Protein AF-A0A7J3F2A2-F1 (afdb_monomer_lite)

Sequence (71 aa):
MKIGEIDKTISEMTLEEKACFVVGVGIPGMFGNPPSRVPGAAGETRSIERFGIPSAVFADGPAGLRINPIR

pLDDT: mean 93.95, std 8.52, range [57.84, 98.31]

Secondary structure (DSSP, 8-state):
--HHHHHHHHHHS-HHHHHHHTSB--STTSTTPPPPSSTT-SEEBPPBGGGTBPPPEE---TTS--S----

Radius of gyration: 14.74 Å; chains: 1; bounding box: 38×27×36 Å

Structure (mmCIF, N/CA/C/O backbone):
data_AF-A0A7J3F2A2-F1
#
_entry.id   AF-A0A7J3F2A2-F1
#
loop_
_atom_site.group_PDB
_atom_site.id
_atom_site.type_symbol
_atom_site.label_atom_id
_atom_site.label_alt_id
_atom_site.label_comp_id
_atom_site.label_asym_id
_atom_site.label_entity_id
_atom_site.label_seq_id
_atom_site.pdbx_PDB_ins_code
_atom_site.Cartn_x
_atom_site.Cartn_y
_atom_site.Cartn_z
_atom_site.occupancy
_atom_site.B_iso_or_equiv
_atom_site.auth_seq_id
_atom_site.auth_comp_id
_atom_site.auth_asym_id
_atom_site.auth_atom_id
_atom_site.pdbx_PDB_model_num
ATOM 1 N N . MET A 1 1 ? -10.080 -14.315 5.048 1.00 58.25 1 MET A N 1
ATOM 2 C CA . MET A 1 1 ? -10.839 -13.297 5.791 1.00 58.25 1 MET A CA 1
ATOM 3 C C . MET A 1 1 ? -12.302 -13.469 5.429 1.00 58.25 1 MET A C 1
ATOM 5 O O . MET A 1 1 ? -12.627 -13.427 4.246 1.00 58.25 1 MET A O 1
ATOM 9 N N . LYS A 1 2 ? -13.162 -13.798 6.390 1.00 62.59 2 LYS A N 1
ATOM 10 C CA . LYS A 1 2 ? -14.615 -13.853 6.156 1.00 62.59 2 LYS A CA 1
ATOM 11 C C . LYS A 1 2 ? -15.144 -12.416 6.093 1.00 62.59 2 LYS A C 1
ATOM 13 O O . LYS A 1 2 ? -14.597 -11.553 6.764 1.00 62.59 2 LYS A O 1
ATOM 18 N N . ILE A 1 3 ? -16.205 -12.149 5.330 1.00 57.84 3 ILE A N 1
ATOM 19 C CA . ILE A 1 3 ? -16.776 -10.791 5.182 1.00 57.84 3 ILE A CA 1
ATOM 20 C C . ILE A 1 3 ? -17.041 -10.117 6.544 1.00 57.84 3 ILE A C 1
ATOM 22 O O . ILE A 1 3 ? -16.639 -8.978 6.742 1.00 57.84 3 ILE A O 1
ATOM 26 N N . GLY A 1 4 ? -17.569 -10.856 7.528 1.00 67.31 4 GLY A N 1
ATOM 27 C CA . GLY A 1 4 ? -17.799 -10.327 8.881 1.00 67.31 4 GLY A CA 1
ATOM 28 C C . GLY A 1 4 ? -16.536 -9.967 9.682 1.00 67.31 4 GLY A C 1
ATOM 29 O O . GLY A 1 4 ? -16.634 -9.255 10.676 1.00 67.31 4 GLY A O 1
ATOM 30 N N . GLU A 1 5 ? -15.348 -10.423 9.275 1.00 86.31 5 GLU A N 1
ATOM 31 C CA . GLU A 1 5 ? -14.081 -10.012 9.900 1.00 86.31 5 GLU A CA 1
ATOM 32 C C . GLU A 1 5 ? -13.643 -8.626 9.411 1.00 86.31 5 GLU A C 1
ATOM 34 O O . GLU A 1 5 ? -13.075 -7.869 10.190 1.00 86.31 5 GLU A O 1
ATOM 39 N N . ILE A 1 6 ? -13.951 -8.264 8.159 1.00 92.56 6 ILE A N 1
ATOM 40 C CA . ILE A 1 6 ? -13.588 -6.959 7.583 1.00 92.56 6 ILE A CA 1
ATOM 41 C C . ILE A 1 6 ? -14.361 -5.843 8.282 1.00 92.56 6 ILE A C 1
ATOM 43 O O . ILE A 1 6 ? -13.753 -4.889 8.766 1.00 92.56 6 ILE A O 1
ATOM 47 N N . ASP A 1 7 ? -15.685 -5.984 8.382 1.00 94.62 7 ASP A N 1
ATOM 48 C CA . ASP A 1 7 ? -16.544 -4.973 9.006 1.00 94.62 7 ASP A CA 1
ATOM 49 C C . ASP A 1 7 ? -16.151 -4.736 10.467 1.00 94.62 7 ASP A C 1
ATOM 51 O O . ASP A 1 7 ? -16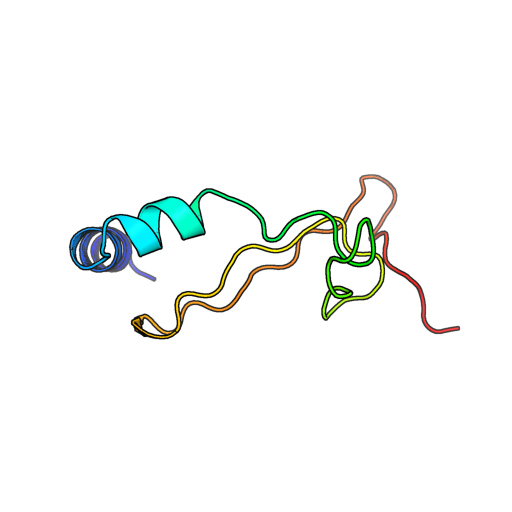.050 -3.591 10.913 1.00 94.62 7 ASP A O 1
ATOM 55 N N . LYS A 1 8 ? -15.840 -5.818 11.195 1.00 94.19 8 LYS A N 1
ATOM 56 C CA . LYS A 1 8 ? -15.334 -5.736 12.566 1.00 94.19 8 LYS A CA 1
ATOM 57 C C . LYS A 1 8 ? -14.020 -4.954 12.626 1.00 94.19 8 LYS A C 1
ATOM 59 O O . LYS A 1 8 ? -13.939 -3.983 13.376 1.00 94.19 8 LYS A O 1
ATOM 64 N N . THR A 1 9 ? -13.026 -5.310 11.812 1.00 94.19 9 THR A N 1
ATOM 65 C CA . THR A 1 9 ? -11.736 -4.603 11.777 1.00 94.19 9 THR A CA 1
ATOM 66 C C . THR A 1 9 ? -11.909 -3.117 11.452 1.00 94.19 9 THR A C 1
ATOM 68 O O . THR A 1 9 ? -11.355 -2.273 12.151 1.00 94.19 9 THR A O 1
ATOM 71 N N . ILE A 1 10 ? -12.720 -2.766 10.447 1.00 95.12 10 ILE A N 1
ATOM 72 C CA . ILE A 1 10 ? -12.974 -1.363 10.078 1.00 95.12 10 ILE A CA 1
ATOM 73 C C . ILE A 1 10 ? -13.696 -0.608 11.205 1.00 95.12 10 ILE A C 1
ATOM 75 O O . ILE A 1 10 ? -13.426 0.578 11.427 1.00 95.12 10 ILE A O 1
ATOM 79 N N . SER A 1 11 ? -14.607 -1.265 11.931 1.00 96.44 11 SER A N 1
ATOM 80 C CA . SER A 1 11 ? -15.309 -0.650 13.064 1.00 96.44 11 SER A CA 1
ATOM 81 C C . SER A 1 11 ? -14.370 -0.307 14.226 1.00 96.44 11 SER A C 1
ATOM 83 O O . SER A 1 11 ? -14.570 0.707 14.889 1.00 96.44 11 SER A O 1
ATOM 85 N N . GLU A 1 12 ? -13.307 -1.094 14.413 1.00 96.56 12 GLU A N 1
ATOM 86 C CA . GLU A 1 12 ? -12.310 -0.928 15.476 1.00 96.56 12 GLU A CA 1
ATOM 87 C C . GLU A 1 12 ? -11.166 0.038 15.097 1.00 96.56 12 GLU A C 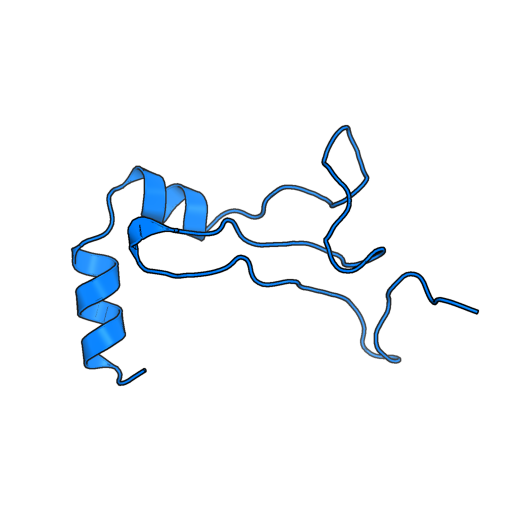1
ATOM 89 O O . GLU A 1 12 ? -10.352 0.394 15.954 1.00 96.56 12 GLU A O 1
ATOM 94 N N . MET A 1 13 ? -11.064 0.472 13.833 1.00 97.44 13 MET A N 1
ATOM 95 C CA . MET A 1 13 ? -10.054 1.442 13.387 1.00 97.44 13 MET A CA 1
ATOM 96 C C . MET A 1 13 ? -10.340 2.860 13.899 1.00 97.44 13 MET A C 1
ATOM 98 O O . MET A 1 13 ? -11.477 3.345 13.850 1.00 97.44 13 MET A O 1
ATOM 102 N N . THR A 1 14 ? -9.281 3.580 14.275 1.00 98.06 14 THR A N 1
ATOM 103 C CA . THR A 1 14 ? -9.350 5.022 14.529 1.00 98.06 14 THR A CA 1
ATOM 104 C C . THR A 1 14 ? -9.582 5.782 13.223 1.00 98.06 14 THR A C 1
ATOM 106 O O . THR A 1 14 ? -9.401 5.258 12.120 1.00 98.06 14 THR A O 1
ATOM 109 N N . LEU A 1 15 ? -9.976 7.052 13.328 1.00 98.00 15 LEU A N 1
ATOM 110 C CA . LEU A 1 15 ? -10.127 7.901 12.148 1.00 98.00 15 LEU A CA 1
ATOM 111 C C . LEU A 1 15 ? -8.792 8.103 11.412 1.00 98.00 15 LEU A C 1
ATOM 113 O O . LEU A 1 15 ? -8.768 8.114 10.184 1.00 98.00 15 LEU A O 1
ATOM 117 N N . GLU A 1 16 ? -7.689 8.214 12.152 1.00 97.00 16 GLU A N 1
ATOM 118 C CA . GLU A 1 16 ? -6.348 8.356 11.583 1.00 97.00 16 GLU A CA 1
ATOM 119 C C . GLU A 1 16 ? -5.901 7.097 10.833 1.00 97.00 16 GLU A C 1
ATOM 121 O O . GLU A 1 16 ? -5.371 7.207 9.731 1.00 97.00 16 GLU A O 1
ATOM 126 N N . GLU A 1 17 ? -6.180 5.901 11.359 1.00 97.06 17 GLU A N 1
ATOM 127 C CA . GLU A 1 17 ? -5.885 4.646 10.655 1.00 97.06 17 GLU A CA 1
ATOM 128 C C . GLU A 1 17 ? -6.684 4.536 9.356 1.00 97.06 17 GLU A C 1
ATOM 130 O O . GLU A 1 17 ? -6.124 4.173 8.324 1.00 97.06 17 GLU A O 1
ATOM 135 N N . LYS A 1 18 ? -7.967 4.926 9.375 1.00 97.00 18 LYS A N 1
ATOM 136 C CA . LYS A 1 18 ? -8.806 4.981 8.166 1.00 97.00 18 LYS A CA 1
ATOM 137 C C . LYS A 1 18 ? -8.253 5.971 7.146 1.00 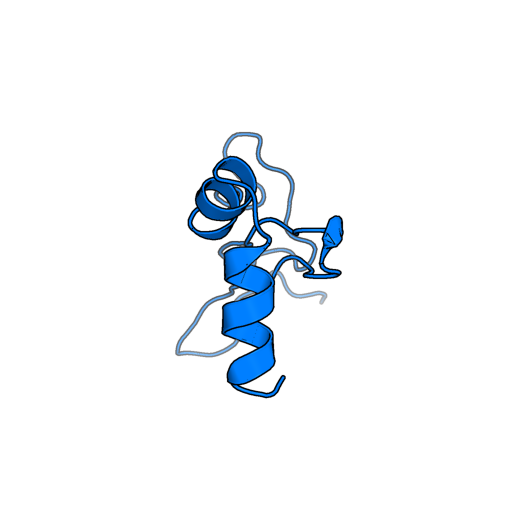97.00 18 LYS A C 1
ATOM 139 O O . LYS A 1 18 ? -8.146 5.631 5.970 1.00 97.00 18 LYS A O 1
ATOM 144 N N . ALA A 1 19 ? -7.876 7.171 7.589 1.00 97.19 19 ALA A N 1
ATOM 145 C CA . ALA A 1 19 ? -7.284 8.188 6.725 1.00 97.19 19 ALA A CA 1
ATOM 146 C C . ALA A 1 19 ? -5.951 7.712 6.124 1.00 97.19 19 ALA A C 1
ATOM 148 O O . ALA A 1 19 ? -5.719 7.872 4.928 1.00 97.19 19 ALA A O 1
ATOM 149 N N . CYS A 1 20 ? -5.101 7.062 6.921 1.00 94.88 20 CYS A N 1
ATOM 150 C CA . CYS A 1 20 ? -3.844 6.482 6.458 1.00 94.88 20 CYS A CA 1
ATOM 151 C C . CYS A 1 20 ? -4.049 5.338 5.459 1.00 94.88 20 CYS A C 1
ATOM 153 O O . CYS A 1 20 ? -3.263 5.217 4.519 1.00 94.88 20 CYS A O 1
ATOM 155 N N . PHE A 1 21 ? -5.081 4.512 5.653 1.00 95.62 21 PHE A N 1
ATOM 156 C CA . PHE A 1 21 ? -5.364 3.343 4.819 1.00 95.62 21 PHE A CA 1
ATOM 157 C C . PHE A 1 21 ? -5.751 3.713 3.383 1.00 95.62 21 PHE A C 1
ATOM 159 O O . PHE A 1 21 ? -5.411 2.994 2.446 1.00 95.62 21 PHE A O 1
ATOM 166 N N . VAL A 1 22 ? -6.432 4.849 3.200 1.00 97.00 22 VAL A N 1
ATOM 167 C CA . VAL A 1 22 ? -6.924 5.309 1.888 1.00 97.00 22 VAL A CA 1
ATOM 168 C C . VAL A 1 22 ? -5.930 6.189 1.123 1.00 97.00 22 VAL A C 1
ATOM 170 O O . VAL A 1 22 ? -6.264 6.724 0.068 1.00 97.00 22 VAL A O 1
ATOM 173 N N . VAL A 1 23 ? -4.704 6.346 1.626 1.00 97.62 23 VAL A N 1
ATOM 174 C CA . VAL A 1 23 ? -3.653 7.151 0.991 1.00 97.62 23 VAL A CA 1
ATOM 175 C C . VAL A 1 23 ? -2.388 6.303 0.845 1.00 97.62 23 VAL A C 1
ATOM 177 O O . VAL A 1 23 ? -1.979 5.604 1.770 1.00 97.62 23 VAL A O 1
ATOM 180 N N . GLY A 1 24 ? -1.722 6.381 -0.308 1.00 97.12 24 GLY A N 1
ATOM 181 C CA . GLY A 1 24 ? -0.420 5.736 -0.515 1.00 97.12 24 GLY A CA 1
ATOM 182 C C . GLY A 1 24 ? 0.709 6.403 0.281 1.00 97.12 24 GLY A C 1
ATOM 183 O O . GLY A 1 24 ? 0.568 7.528 0.770 1.00 97.12 24 GLY A O 1
ATOM 184 N N . VAL A 1 25 ? 1.855 5.733 0.400 1.00 96.81 25 VAL A N 1
ATOM 185 C CA . VAL A 1 25 ? 3.042 6.268 1.107 1.00 96.81 25 VAL A CA 1
ATOM 186 C C . VAL A 1 25 ? 3.781 7.376 0.342 1.00 96.81 25 VAL A C 1
ATOM 188 O O . VAL A 1 25 ? 4.730 7.944 0.866 1.00 96.81 25 VAL A O 1
ATOM 191 N N . GLY A 1 26 ? 3.347 7.690 -0.881 1.00 96.56 26 GLY A N 1
ATOM 192 C CA . GLY A 1 26 ? 4.081 8.514 -1.844 1.00 96.56 26 GLY A CA 1
ATOM 193 C C . GLY A 1 26 ? 4.664 7.660 -2.973 1.00 96.56 26 GLY A C 1
ATOM 194 O O . GLY A 1 26 ? 4.444 6.449 -3.014 1.00 96.56 26 GLY A O 1
ATOM 195 N N . ILE A 1 27 ? 5.385 8.291 -3.904 1.00 97.31 27 ILE A N 1
ATOM 196 C CA . ILE A 1 27 ? 6.051 7.588 -5.011 1.00 97.31 27 ILE A CA 1
ATOM 197 C C . ILE A 1 27 ? 7.372 7.009 -4.482 1.00 97.31 27 ILE A C 1
ATOM 199 O O . ILE A 1 27 ? 8.257 7.800 -4.135 1.00 97.31 27 ILE A O 1
ATOM 203 N N . PRO A 1 28 ? 7.537 5.673 -4.404 1.00 97.69 28 PRO A N 1
ATOM 204 C CA . PRO A 1 28 ? 8.712 5.073 -3.782 1.00 97.69 28 PRO A CA 1
ATOM 205 C C . PRO A 1 28 ? 10.013 5.473 -4.486 1.00 97.69 28 PRO A C 1
ATOM 207 O O . PRO A 1 28 ? 10.121 5.405 -5.709 1.00 97.69 28 PRO A O 1
ATOM 210 N N . GLY A 1 29 ? 11.019 5.881 -3.709 1.00 95.94 29 GLY A N 1
ATOM 211 C CA . GLY A 1 29 ? 12.334 6.283 -4.220 1.00 95.94 29 GLY A CA 1
ATOM 212 C C . GLY A 1 29 ? 12.380 7.640 -4.936 1.00 95.94 29 GLY A C 1
ATOM 213 O O . GLY A 1 29 ? 13.418 7.986 -5.499 1.00 95.94 29 GLY A O 1
ATOM 214 N N . MET A 1 30 ? 11.296 8.423 -4.922 1.00 95.81 30 MET A N 1
ATOM 215 C CA . MET A 1 30 ? 11.253 9.771 -5.500 1.00 95.81 30 MET A CA 1
ATOM 216 C C . MET A 1 30 ? 10.888 10.824 -4.450 1.00 95.81 30 MET A C 1
ATOM 218 O O . MET A 1 30 ? 10.162 10.540 -3.503 1.00 95.81 30 MET A O 1
ATOM 222 N N . PHE A 1 31 ? 11.351 12.065 -4.640 1.00 95.44 31 PHE A N 1
ATOM 223 C CA . PHE A 1 31 ? 10.967 13.232 -3.824 1.00 95.44 31 PHE A CA 1
ATOM 224 C C . PHE A 1 31 ? 11.233 13.082 -2.313 1.00 95.44 31 PHE A C 1
ATOM 226 O O . PHE A 1 31 ? 10.490 13.610 -1.492 1.00 95.44 31 PHE A O 1
ATOM 233 N N . GLY A 1 32 ? 12.286 12.348 -1.943 1.00 96.00 32 GLY A N 1
ATOM 234 C CA . GLY A 1 32 ? 12.631 12.077 -0.543 1.00 96.00 32 GLY A CA 1
ATOM 235 C C . GLY A 1 32 ? 11.877 10.901 0.087 1.00 96.00 32 GLY A C 1
ATOM 236 O O . GLY A 1 32 ? 12.148 10.569 1.238 1.00 96.00 32 GLY A O 1
ATOM 237 N N . ASN A 1 33 ? 10.980 10.235 -0.649 1.00 97.06 33 ASN A N 1
ATOM 238 C CA . ASN A 1 33 ? 10.337 9.011 -0.175 1.00 97.06 33 ASN A CA 1
ATOM 239 C C . ASN A 1 33 ? 11.327 7.832 -0.198 1.00 97.06 33 ASN A C 1
ATOM 241 O O . ASN A 1 33 ? 12.112 7.710 -1.148 1.00 97.06 33 ASN A O 1
ATOM 245 N N . PRO A 1 34 ? 11.273 6.925 0.794 1.00 96.56 34 PRO A N 1
ATOM 246 C CA . PRO A 1 34 ? 12.107 5.729 0.803 1.00 96.56 34 PRO A CA 1
ATOM 247 C C . PRO A 1 34 ? 11.801 4.822 -0.403 1.00 96.56 34 PRO A C 1
ATOM 249 O O . PRO A 1 34 ? 10.692 4.863 -0.951 1.00 96.56 34 PRO A O 1
ATOM 252 N N . PRO A 1 35 ? 12.766 3.996 -0.847 1.00 96.25 35 PRO A N 1
ATOM 253 C CA . PRO A 1 35 ? 12.503 2.997 -1.872 1.00 96.25 35 PRO A CA 1
ATOM 254 C C . PRO A 1 35 ? 11.528 1.934 -1.351 1.00 96.25 35 PRO A C 1
ATOM 256 O O . PRO A 1 35 ? 11.517 1.606 -0.165 1.00 96.25 35 PRO A O 1
ATOM 259 N N . SER A 1 36 ? 10.730 1.373 -2.260 1.00 97.25 36 SER A N 1
ATOM 260 C CA . SER A 1 36 ? 9.869 0.229 -1.953 1.00 97.25 36 SER A CA 1
ATOM 261 C C . SER A 1 36 ? 10.710 -0.991 -1.574 1.00 97.25 36 SER A C 1
ATOM 263 O O . SER A 1 36 ? 11.821 -1.168 -2.086 1.00 97.25 36 SER A O 1
ATOM 265 N N . ARG A 1 37 ? 10.143 -1.892 -0.758 1.00 96.62 37 ARG A N 1
ATOM 266 C CA . ARG A 1 37 ? 10.743 -3.219 -0.515 1.00 96.62 37 ARG A CA 1
ATOM 267 C C . ARG A 1 37 ? 10.862 -4.065 -1.790 1.00 96.62 37 ARG A C 1
ATOM 269 O O . ARG A 1 37 ? 11.613 -5.034 -1.808 1.00 96.62 37 ARG A O 1
ATOM 276 N N . VAL A 1 38 ? 10.125 -3.705 -2.844 1.00 97.12 38 VAL A N 1
ATOM 277 C CA . VAL A 1 38 ? 10.302 -4.202 -4.210 1.00 97.12 38 VAL A CA 1
ATOM 278 C C . VAL A 1 38 ? 10.794 -3.030 -5.070 1.00 97.12 38 VAL A C 1
ATOM 280 O O . VAL A 1 38 ? 9.987 -2.208 -5.512 1.00 97.12 38 VAL A O 1
ATOM 283 N N . PRO A 1 39 ? 12.113 -2.900 -5.303 1.00 96.12 39 PRO A N 1
ATOM 284 C CA . PRO A 1 39 ? 12.665 -1.758 -6.027 1.00 96.12 39 PRO A CA 1
ATOM 285 C C . PRO A 1 39 ? 12.017 -1.571 -7.406 1.00 96.12 39 PRO A C 1
ATOM 287 O O . PRO A 1 39 ? 11.881 -2.525 -8.164 1.00 96.12 39 PRO A O 1
ATOM 290 N N . GLY A 1 40 ? 11.624 -0.340 -7.744 1.00 95.50 40 GLY A N 1
ATOM 291 C CA . GLY A 1 40 ? 10.952 -0.010 -9.010 1.00 95.50 40 GLY A CA 1
ATOM 292 C C . GLY A 1 40 ? 9.425 -0.177 -9.014 1.00 95.50 40 GLY A C 1
ATOM 293 O O . GLY A 1 40 ? 8.803 0.145 -10.025 1.00 95.50 40 GLY A O 1
ATOM 294 N N . ALA A 1 41 ? 8.818 -0.631 -7.909 1.00 98.00 41 ALA A N 1
ATOM 295 C CA . ALA A 1 41 ? 7.364 -0.636 -7.745 1.00 98.00 41 ALA A CA 1
ATOM 296 C C . ALA A 1 41 ? 6.766 0.784 -7.791 1.00 98.00 41 ALA A C 1
ATOM 298 O O . ALA A 1 41 ? 7.416 1.767 -7.434 1.00 98.00 41 ALA A O 1
ATOM 299 N N . ALA A 1 42 ? 5.507 0.880 -8.219 1.00 97.94 42 ALA A N 1
ATOM 300 C CA . ALA A 1 42 ? 4.804 2.140 -8.443 1.00 97.94 42 ALA A CA 1
ATOM 301 C C . ALA A 1 42 ? 4.293 2.793 -7.145 1.00 97.94 42 ALA A C 1
ATOM 303 O O . ALA A 1 42 ? 4.219 4.018 -7.067 1.00 97.94 42 ALA A O 1
ATOM 304 N N . GLY A 1 43 ? 3.953 2.001 -6.123 1.00 98.19 43 GLY A N 1
ATOM 305 C CA . GLY A 1 43 ? 3.445 2.520 -4.854 1.00 98.19 43 GLY A CA 1
ATOM 306 C C . GLY A 1 43 ? 3.280 1.464 -3.766 1.00 98.19 43 GLY A C 1
ATOM 307 O O . GLY A 1 43 ? 3.292 0.264 -4.039 1.00 98.19 43 GLY A O 1
ATOM 308 N N . GLU A 1 44 ? 3.088 1.925 -2.529 1.00 98.31 44 GLU A N 1
ATOM 309 C CA . GLU A 1 44 ? 2.698 1.082 -1.393 1.00 98.31 44 GLU A CA 1
ATOM 310 C C . GLU A 1 44 ? 1.576 1.729 -0.564 1.00 98.31 44 GLU A C 1
ATOM 312 O O . GLU A 1 44 ? 1.459 2.959 -0.506 1.00 98.31 44 GLU A O 1
ATOM 317 N N . THR A 1 45 ? 0.765 0.904 0.104 1.00 97.69 45 THR A N 1
ATOM 318 C CA . THR A 1 45 ? -0.120 1.364 1.191 1.00 97.69 45 THR A CA 1
ATOM 319 C C . THR A 1 45 ? 0.659 1.526 2.496 1.00 97.69 45 THR A C 1
ATOM 321 O O . THR A 1 45 ? 1.786 1.052 2.631 1.00 97.69 45 THR A O 1
ATOM 324 N N . ARG A 1 46 ? 0.056 2.176 3.495 1.00 96.75 46 ARG A N 1
ATOM 325 C CA . ARG A 1 46 ? 0.566 2.153 4.875 1.00 96.75 46 ARG A CA 1
ATOM 326 C C . ARG A 1 46 ? 0.161 0.847 5.566 1.00 96.75 46 ARG A C 1
ATOM 328 O O . ARG A 1 46 ? -0.935 0.341 5.324 1.00 96.75 46 ARG A O 1
ATOM 335 N N . SER A 1 47 ? 1.033 0.309 6.416 1.00 95.56 47 SER A N 1
ATOM 336 C CA . SER A 1 47 ? 0.681 -0.787 7.324 1.00 95.56 47 SER A CA 1
ATOM 337 C C . SER A 1 47 ? -0.215 -0.282 8.458 1.00 95.56 47 SER A C 1
ATOM 339 O O . SER A 1 47 ? -0.160 0.887 8.838 1.00 95.56 47 SER A O 1
ATOM 341 N N . ILE A 1 48 ? -1.025 -1.180 9.020 1.00 96.31 48 ILE A N 1
ATOM 342 C CA . ILE A 1 48 ? -1.736 -0.954 10.281 1.00 96.31 48 ILE A CA 1
ATOM 343 C C . ILE A 1 48 ? -1.372 -2.099 11.226 1.00 96.31 48 ILE A C 1
ATOM 345 O O . ILE A 1 48 ? -2.034 -3.139 11.270 1.00 96.31 48 ILE A O 1
ATOM 349 N N . GLU A 1 49 ? -0.278 -1.910 11.965 1.00 94.06 49 GLU A N 1
ATOM 350 C CA . GLU A 1 49 ? 0.336 -2.950 12.802 1.00 94.06 49 GLU A CA 1
ATOM 351 C C . GLU A 1 49 ? -0.607 -3.473 13.888 1.00 94.06 49 GLU A C 1
ATOM 353 O O . GLU A 1 49 ? -0.614 -4.673 14.156 1.00 94.06 49 GLU A O 1
ATOM 358 N N . ARG A 1 50 ? -1.476 -2.614 14.444 1.00 95.62 50 ARG A N 1
ATOM 359 C CA . ARG A 1 50 ? -2.450 -3.004 15.480 1.00 95.62 50 ARG A CA 1
ATOM 360 C C . ARG A 1 50 ? -3.384 -4.130 15.030 1.00 95.62 50 ARG A C 1
ATOM 362 O O . ARG A 1 50 ? -3.780 -4.953 15.848 1.00 95.62 50 ARG A O 1
ATOM 369 N N . PHE A 1 51 ? -3.711 -4.174 13.739 1.00 94.12 51 PHE A N 1
ATOM 370 C CA . PHE A 1 51 ? -4.549 -5.217 13.142 1.00 94.12 51 PHE A CA 1
ATOM 371 C C . PHE A 1 51 ? -3.741 -6.268 12.373 1.00 94.12 51 PHE A C 1
ATOM 373 O O . PHE A 1 51 ? -4.326 -7.121 11.711 1.00 94.12 51 PHE A O 1
ATOM 380 N N . GLY A 1 52 ? -2.405 -6.208 12.421 1.00 93.38 52 GLY A N 1
ATOM 381 C CA . GLY A 1 52 ? -1.537 -7.101 11.656 1.00 93.38 52 GLY A CA 1
ATOM 382 C C . GLY A 1 52 ? -1.665 -6.935 10.138 1.00 93.38 52 GLY A C 1
ATOM 383 O O . GLY A 1 52 ? -1.409 -7.885 9.403 1.00 93.38 52 GLY A O 1
ATOM 384 N N . ILE A 1 53 ? -2.079 -5.756 9.654 1.00 94.56 53 ILE A N 1
ATOM 385 C CA . ILE A 1 53 ? -2.240 -5.481 8.221 1.00 94.56 53 ILE A CA 1
ATOM 386 C C . ILE A 1 53 ? -0.910 -4.936 7.673 1.00 94.56 53 ILE A C 1
ATOM 388 O O . ILE A 1 53 ? -0.527 -3.817 8.029 1.00 94.56 53 ILE A O 1
ATOM 392 N N . PRO A 1 54 ? -0.185 -5.679 6.815 1.00 95.81 54 PRO A N 1
ATOM 393 C CA . PRO A 1 54 ? 1.066 -5.203 6.230 1.00 95.81 54 PRO A CA 1
ATOM 394 C C . PRO A 1 54 ? 0.810 -4.170 5.122 1.00 95.81 54 PRO A C 1
ATOM 396 O O . PRO A 1 54 ? -0.296 -4.079 4.587 1.00 95.81 54 PRO A O 1
ATOM 399 N N . SER A 1 55 ? 1.847 -3.430 4.712 1.00 96.81 55 SER A N 1
ATOM 400 C CA . SER A 1 55 ? 1.755 -2.640 3.480 1.00 96.81 55 SER A CA 1
ATOM 401 C C . SER A 1 55 ? 1.642 -3.557 2.259 1.00 96.81 55 SER A C 1
ATOM 403 O O . SER A 1 55 ? 2.345 -4.566 2.143 1.00 96.81 55 SER A O 1
ATOM 405 N N . ALA A 1 56 ? 0.777 -3.201 1.317 1.00 97.12 56 ALA A N 1
ATOM 406 C CA . ALA A 1 56 ? 0.676 -3.838 0.011 1.00 97.12 56 ALA A CA 1
ATOM 407 C C . ALA A 1 56 ? 1.541 -3.079 -1.003 1.00 97.12 56 ALA A C 1
ATOM 409 O O . ALA A 1 56 ? 1.606 -1.853 -0.951 1.00 97.12 56 ALA A O 1
ATOM 410 N N . VAL A 1 57 ? 2.190 -3.806 -1.916 1.00 98.25 57 VAL A N 1
ATOM 411 C CA . VAL A 1 57 ? 3.029 -3.244 -2.988 1.00 98.25 57 VAL A CA 1
ATOM 412 C C . VAL A 1 57 ? 2.270 -3.304 -4.303 1.00 98.25 57 VAL A C 1
ATOM 414 O O . VAL A 1 57 ? 1.714 -4.344 -4.651 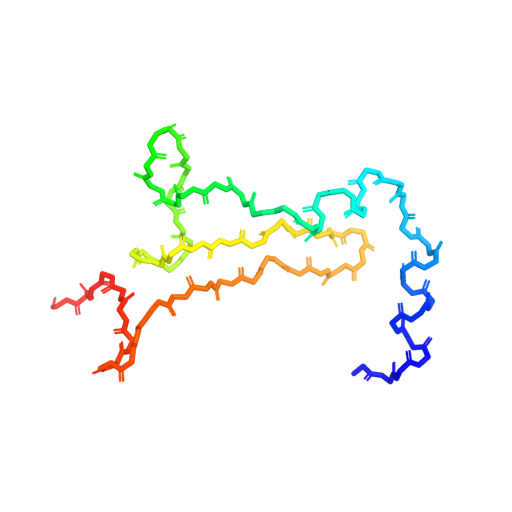1.00 98.25 57 VAL A O 1
ATOM 417 N N . PHE A 1 58 ? 2.299 -2.203 -5.045 1.00 98.31 58 PHE A N 1
ATOM 418 C CA . PHE A 1 58 ? 1.664 -2.052 -6.346 1.00 98.31 58 PHE A CA 1
ATOM 419 C C . PHE A 1 58 ? 2.745 -1.767 -7.384 1.00 98.31 58 PHE A C 1
ATOM 421 O O . PHE A 1 58 ? 3.531 -0.834 -7.227 1.00 98.31 58 PHE A O 1
ATOM 428 N N . ALA A 1 59 ? 2.794 -2.568 -8.443 1.00 98.31 59 ALA A N 1
ATOM 429 C CA . ALA A 1 59 ? 3.730 -2.405 -9.547 1.00 98.31 59 ALA A CA 1
ATOM 430 C C . ALA A 1 59 ? 2.995 -2.562 -10.880 1.00 98.31 59 ALA A C 1
ATOM 432 O O . ALA A 1 59 ? 2.068 -3.362 -11.001 1.00 98.31 59 ALA A O 1
ATOM 433 N N . ASP A 1 60 ? 3.431 -1.789 -11.870 1.00 98.00 60 ASP A N 1
ATOM 434 C CA . ASP A 1 60 ? 2.995 -1.919 -13.262 1.00 98.00 60 ASP A CA 1
ATOM 435 C C . ASP A 1 60 ? 3.608 -3.191 -13.894 1.00 98.00 60 ASP A C 1
ATOM 437 O O . ASP A 1 60 ? 4.371 -3.893 -13.245 1.00 98.00 60 ASP A O 1
ATOM 441 N N . GLY A 1 61 ? 3.357 -3.554 -15.150 1.00 95.06 61 GLY A N 1
ATOM 442 C CA . GLY A 1 61 ? 2.307 -3.039 -16.015 1.00 95.06 61 GLY A CA 1
AT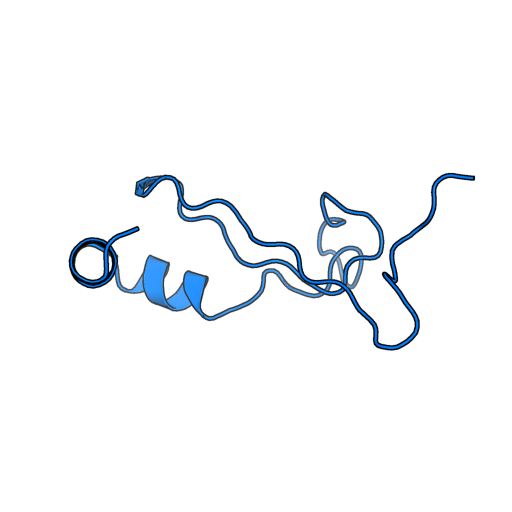OM 443 C C . GLY A 1 61 ? 1.868 -4.056 -17.073 1.00 95.06 61 GLY A C 1
ATOM 444 O O . GLY A 1 61 ? 2.342 -5.186 -17.087 1.00 95.06 61 GLY A O 1
ATOM 445 N N . PRO A 1 62 ? 0.975 -3.666 -17.996 1.00 97.94 62 PRO A N 1
ATOM 446 C CA . PRO A 1 62 ? 0.288 -4.581 -18.919 1.00 97.94 62 PRO A CA 1
ATOM 447 C C . PRO A 1 62 ? 1.180 -5.507 -19.765 1.00 97.94 62 PRO A C 1
ATOM 449 O O . PRO A 1 62 ? 0.732 -6.572 -20.176 1.00 97.94 62 PRO A O 1
ATOM 452 N N . ALA A 1 63 ? 2.435 -5.121 -20.022 1.00 97.56 63 ALA A N 1
ATOM 453 C CA . ALA A 1 63 ? 3.410 -5.912 -20.780 1.00 97.56 63 ALA A CA 1
ATOM 454 C C . ALA A 1 63 ? 4.240 -6.885 -19.914 1.00 97.56 63 ALA A C 1
ATOM 456 O O . ALA A 1 63 ? 5.146 -7.544 -20.421 1.00 97.56 63 ALA A O 1
ATOM 457 N N . GLY A 1 64 ? 3.965 -6.956 -18.612 1.00 96.75 64 GLY A N 1
ATOM 458 C CA . GLY A 1 64 ? 4.719 -7.729 -17.633 1.00 96.75 64 GLY A CA 1
ATOM 459 C C . GLY A 1 64 ? 5.082 -6.901 -16.401 1.00 96.75 64 GLY A C 1
ATOM 460 O O . GLY A 1 64 ? 5.036 -5.669 -16.409 1.00 96.75 64 GLY A O 1
ATOM 461 N N . LEU A 1 65 ? 5.461 -7.598 -15.329 1.00 97.38 65 LEU A N 1
ATOM 462 C CA . LEU A 1 65 ? 5.872 -6.972 -14.074 1.00 97.38 65 LEU A CA 1
ATOM 463 C C . LEU A 1 65 ? 7.044 -5.999 -14.307 1.00 97.38 65 LEU A C 1
ATOM 465 O O . LEU A 1 65 ? 8.118 -6.388 -14.763 1.00 97.38 65 LEU A O 1
ATOM 469 N N . ARG A 1 66 ? 6.831 -4.733 -13.956 1.00 97.88 66 ARG A N 1
ATOM 470 C CA . ARG A 1 66 ? 7.762 -3.615 -14.071 1.00 97.88 66 ARG A CA 1
ATOM 471 C C . ARG A 1 66 ? 8.309 -3.284 -12.689 1.00 97.88 66 ARG A C 1
ATOM 473 O O . ARG A 1 66 ? 7.701 -2.547 -11.919 1.00 97.88 66 ARG A O 1
ATOM 480 N N . ILE A 1 67 ? 9.481 -3.835 -12.413 1.00 97.44 67 ILE A N 1
ATOM 481 C CA . ILE A 1 67 ? 10.307 -3.565 -11.234 1.00 97.44 67 ILE A CA 1
ATOM 482 C C . ILE A 1 67 ? 11.761 -3.406 -11.691 1.00 97.44 67 ILE A C 1
ATOM 484 O O . ILE A 1 67 ? 12.084 -3.711 -12.841 1.00 97.44 67 ILE A O 1
ATOM 488 N N . ASN A 1 68 ? 12.649 -2.954 -10.812 1.00 96.25 68 ASN A N 1
ATOM 489 C CA . ASN A 1 68 ? 14.080 -2.951 -11.092 1.00 96.25 68 ASN A CA 1
ATOM 490 C C . ASN A 1 68 ? 14.585 -4.404 -11.052 1.00 96.25 68 ASN A C 1
ATOM 492 O O . ASN A 1 68 ? 14.538 -5.026 -9.988 1.00 96.25 68 ASN A O 1
ATOM 496 N N . PRO A 1 69 ? 15.048 -4.972 -12.179 1.00 91.62 69 PRO A N 1
ATOM 497 C CA . PRO A 1 69 ? 15.490 -6.356 -12.214 1.00 91.62 69 PRO A CA 1
ATOM 498 C C . PRO A 1 69 ? 16.851 -6.506 -11.530 1.00 91.62 69 PRO A C 1
ATOM 500 O O . PRO A 1 69 ? 17.728 -5.653 -11.676 1.00 91.62 69 PRO A O 1
ATOM 503 N N . ILE A 1 70 ? 17.046 -7.635 -10.854 1.00 87.06 70 ILE A N 1
ATOM 504 C CA . ILE A 1 70 ? 18.383 -8.140 -10.538 1.00 87.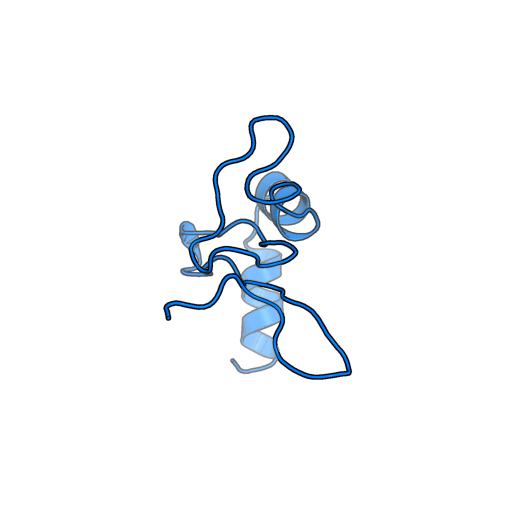06 70 ILE A CA 1
ATOM 505 C C . ILE A 1 70 ? 18.849 -8.888 -11.789 1.00 87.06 70 ILE A C 1
ATOM 507 O O . ILE A 1 70 ? 18.111 -9.735 -12.296 1.00 87.06 70 ILE A O 1
ATOM 511 N N . ARG A 1 71 ? 20.010 -8.519 -12.328 1.00 78.50 71 ARG A N 1
ATOM 512 C CA . ARG A 1 71 ? 20.597 -9.135 -13.524 1.00 78.50 71 ARG A CA 1
ATOM 513 C C . ARG A 1 71 ? 21.828 -9.938 -13.157 1.00 78.50 71 ARG A C 1
ATOM 515 O O . ARG A 1 71 ? 22.546 -9.482 -12.241 1.00 78.50 71 ARG A O 1
#

Foldseek 3Di:
DPPVVVVVVVVPDDPVRVVQQPDWQPQDPPPPHHHDPFAQFGTWGPADVVVPRHIDTHADDDVDGGHDDDD